Protein AF-A0AAD1D9H0-F1 (afdb_monomer_lite)

Secondary structure (DSSP, 8-state):
-HHHHHHHHHHHHHHHHHHHHHHHHHHHHHHHHHHHHHHHHHHHHHHHHHHHHHHHHHHHHHHHHHHHIIIII---PPPGGGS-S-HHHHHHHS----TT------------PPPPP----------------------------STT-HHHHHHHHHHHHHHHHHHHHHTT-

Sequence (173 aa):
MIRSLGSAGLALVTLGTGLGLYLVSYSVGAERSGIAKLERQIATDRRDIRALEAELRVRSNLPQLERWNASALALNAPKAGQILESEVQLASLVRPHQPDALPADVRLANVELPAPAPAPREVQVASLEQAAKPRLPVLRERPDTGLFSASFVAEIDAAADDERASLTRVSLR

Radius of gyration: 39.42 Å; chains: 1; bounding box: 118×26×110 Å

Foldseek 3Di:
DVVVVVVVVVVVVVVVVVVVVVVVVVVVVVVVVVVVVVVVVVVVVVVVVVVVVVVVVVVVCVVVVVVCCVPPVVDDDDDPVVDDPDPVSVVVVDDPDDVPDDPDDPDDPDDPDDDPDPDPPPPPPVPPPPPPDPPDPPPPPDQPPDCPGPVNVVVVVVVVVVVVVVVVVVVVD

Organism: Sphingosinicella microcystinivorans (NCBI:txid335406)

pLDDT: mean 77.69, std 16.28, range [45.06, 98.19]

Structure (mmCIF, N/CA/C/O backbone):
data_AF-A0AAD1D9H0-F1
#
_entry.id   AF-A0AAD1D9H0-F1
#
loop_
_atom_site.group_PDB
_atom_site.id
_atom_site.type_symbol
_atom_site.label_atom_id
_atom_site.label_alt_id
_atom_site.label_comp_id
_atom_site.label_asym_id
_atom_site.label_entity_id
_atom_site.label_seq_id
_atom_site.pdbx_PDB_ins_code
_atom_site.Cartn_x
_atom_site.Cartn_y
_atom_site.Cartn_z
_atom_site.occupancy
_atom_site.B_iso_or_equiv
_atom_site.auth_seq_id
_atom_site.auth_comp_id
_atom_site.auth_asym_id
_atom_site.auth_atom_id
_atom_site.pdbx_PDB_model_num
ATOM 1 N N . MET A 1 1 ? 33.868 -4.023 -61.497 1.00 53.44 1 MET A N 1
ATOM 2 C CA . MET A 1 1 ? 33.932 -4.490 -60.090 1.00 53.44 1 MET A CA 1
ATOM 3 C C . MET A 1 1 ? 33.840 -3.363 -59.053 1.00 53.44 1 MET A C 1
ATOM 5 O O . MET A 1 1 ? 33.265 -3.591 -58.005 1.00 53.44 1 MET A O 1
ATOM 9 N N . ILE A 1 2 ? 34.305 -2.135 -59.318 1.00 60.47 2 ILE A N 1
ATOM 10 C CA . ILE A 1 2 ? 34.286 -1.031 -58.325 1.00 60.47 2 ILE A CA 1
ATOM 11 C C . ILE A 1 2 ? 32.858 -0.553 -57.959 1.00 60.47 2 ILE A C 1
ATOM 13 O O . ILE A 1 2 ? 32.597 -0.166 -56.826 1.00 60.47 2 ILE A O 1
ATOM 17 N N . ARG A 1 3 ? 31.892 -0.652 -58.886 1.00 66.19 3 ARG A N 1
ATOM 18 C CA . ARG A 1 3 ? 30.500 -0.203 -58.673 1.00 66.19 3 ARG A CA 1
ATOM 19 C C . ARG A 1 3 ? 29.683 -1.090 -57.719 1.00 66.19 3 ARG A C 1
ATOM 21 O O . ARG A 1 3 ? 28.807 -0.576 -57.037 1.00 66.19 3 ARG A O 1
ATOM 28 N N . SER A 1 4 ? 29.984 -2.391 -57.640 1.00 64.38 4 SER A N 1
ATOM 29 C CA . SER A 1 4 ? 29.303 -3.322 -56.723 1.00 64.38 4 SER A CA 1
ATOM 30 C C . SER A 1 4 ? 29.780 -3.184 -55.276 1.00 64.38 4 SER A C 1
ATOM 32 O O . SER A 1 4 ? 29.023 -3.473 -54.354 1.00 64.38 4 SER A O 1
ATOM 34 N N . LEU A 1 5 ? 31.011 -2.702 -55.067 1.00 68.06 5 LEU A N 1
ATOM 35 C CA . LEU A 1 5 ? 31.544 -2.405 -53.735 1.00 68.06 5 LEU A CA 1
ATOM 36 C C . LEU A 1 5 ? 30.801 -1.226 -53.083 1.00 68.06 5 LEU A C 1
ATOM 38 O O . LEU A 1 5 ? 30.469 -1.285 -51.903 1.00 68.06 5 LEU A O 1
ATOM 42 N N . GLY A 1 6 ? 30.465 -0.193 -53.866 1.00 75.75 6 GLY A N 1
ATOM 43 C CA . GLY A 1 6 ? 29.688 0.955 -53.385 1.00 75.75 6 GLY A CA 1
ATOM 44 C C . GLY A 1 6 ? 28.248 0.596 -52.999 1.00 75.75 6 GLY A C 1
ATOM 45 O O . GLY A 1 6 ? 27.768 1.015 -51.947 1.00 75.75 6 GLY A O 1
ATOM 46 N N . SER A 1 7 ? 27.566 -0.234 -53.798 1.00 82.56 7 SER A N 1
ATOM 47 C CA . SER A 1 7 ? 26.211 -0.702 -53.470 1.00 82.56 7 SER A CA 1
ATOM 48 C C . SER A 1 7 ? 26.187 -1.658 -52.275 1.00 82.56 7 SER A C 1
ATOM 50 O O . SER A 1 7 ? 25.235 -1.630 -51.500 1.00 82.56 7 SER A O 1
ATOM 52 N N . ALA A 1 8 ? 27.236 -2.470 -52.093 1.00 84.12 8 ALA A N 1
ATOM 53 C CA . ALA A 1 8 ? 27.370 -3.342 -50.927 1.00 84.12 8 ALA A CA 1
ATOM 54 C C . ALA A 1 8 ? 27.508 -2.536 -49.623 1.00 84.12 8 ALA A C 1
ATOM 56 O O . ALA A 1 8 ? 26.870 -2.875 -48.630 1.00 84.12 8 ALA A O 1
ATOM 57 N N . GLY A 1 9 ? 28.262 -1.430 -49.636 1.00 88.69 9 GLY A N 1
ATOM 58 C CA . GLY A 1 9 ? 28.359 -0.524 -48.485 1.00 88.69 9 GLY A CA 1
ATOM 59 C C . GLY A 1 9 ? 27.013 0.104 -48.108 1.00 88.69 9 GLY A C 1
ATOM 60 O O . GLY A 1 9 ? 26.632 0.103 -46.940 1.00 88.69 9 GLY A O 1
ATOM 61 N N . LEU A 1 10 ? 26.247 0.572 -49.098 1.00 91.25 10 LEU A N 1
ATOM 62 C CA . LEU A 1 10 ? 24.924 1.173 -48.878 1.00 91.25 10 LEU A CA 1
ATOM 63 C C . LEU A 1 10 ? 23.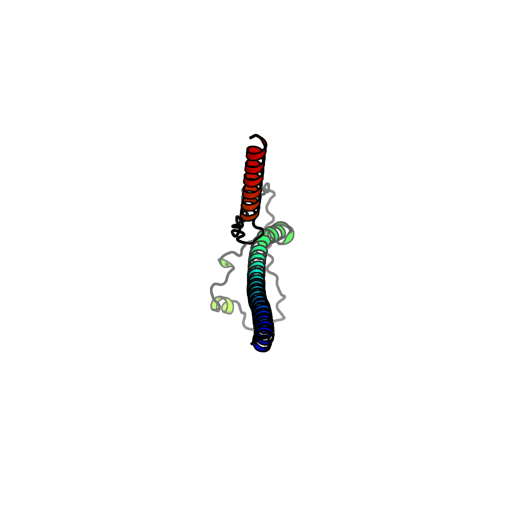909 0.142 -48.343 1.00 91.25 10 LEU A C 1
ATOM 65 O O . LEU A 1 10 ? 23.138 0.436 -47.426 1.00 91.25 10 LEU A O 1
ATOM 69 N N . ALA A 1 11 ? 23.958 -1.095 -48.847 1.00 92.25 11 ALA A N 1
ATOM 70 C CA . ALA A 1 11 ? 23.155 -2.203 -48.325 1.00 92.25 11 ALA A CA 1
ATOM 71 C C . ALA A 1 11 ? 23.484 -2.517 -46.854 1.00 92.25 11 ALA A C 1
ATOM 73 O O . ALA A 1 11 ? 22.588 -2.769 -46.054 1.00 92.25 11 ALA A O 1
ATOM 74 N N . LEU A 1 12 ? 24.759 -2.450 -46.469 1.00 95.25 12 LEU A N 1
ATOM 75 C CA . LEU A 1 12 ? 25.189 -2.748 -45.103 1.00 95.25 12 LEU A CA 1
ATOM 76 C C . LEU A 1 12 ? 24.781 -1.640 -44.119 1.00 95.25 12 LEU A C 1
ATOM 78 O O . LEU A 1 12 ? 24.306 -1.939 -43.024 1.00 95.25 12 LEU A O 1
ATOM 82 N N . VAL A 1 13 ? 24.874 -0.370 -44.532 1.00 96.12 13 VAL A N 1
ATOM 83 C CA . VAL A 1 13 ? 24.387 0.769 -43.734 1.00 96.12 13 VAL A CA 1
ATOM 84 C C . VAL A 1 13 ? 22.877 0.684 -43.534 1.00 96.12 13 VAL A C 1
ATOM 86 O O . VAL A 1 13 ? 22.412 0.783 -42.405 1.00 96.12 13 VAL A O 1
ATOM 89 N N . THR A 1 14 ? 22.106 0.452 -44.600 1.00 95.69 14 THR A N 1
ATOM 90 C CA . THR A 1 14 ? 20.637 0.358 -44.504 1.00 95.69 14 THR A CA 1
ATOM 91 C C . THR A 1 14 ? 20.185 -0.810 -43.633 1.00 95.69 14 THR A C 1
ATOM 93 O O . THR A 1 14 ? 19.296 -0.633 -42.799 1.00 95.69 14 THR A O 1
ATOM 96 N N . LEU A 1 15 ? 20.831 -1.974 -43.755 1.00 96.50 15 LEU A N 1
ATOM 97 C CA . LEU A 1 15 ? 20.577 -3.119 -42.881 1.00 96.50 15 LEU A CA 1
ATOM 98 C C . LEU A 1 15 ? 20.899 -2.787 -41.414 1.00 96.50 15 LEU A C 1
ATOM 100 O O . LEU A 1 15 ? 20.092 -3.064 -40.528 1.00 96.50 15 LEU A O 1
ATOM 104 N N . GLY A 1 16 ? 22.048 -2.152 -41.161 1.00 96.94 16 GLY A N 1
ATOM 105 C CA . GLY A 1 16 ? 22.458 -1.730 -39.821 1.00 96.94 16 GLY A CA 1
ATOM 106 C C . GLY A 1 16 ? 21.491 -0.720 -39.199 1.00 96.94 16 GLY A C 1
ATOM 107 O O . GLY A 1 16 ? 21.088 -0.879 -38.048 1.00 96.94 16 GLY A O 1
ATOM 108 N N . THR A 1 17 ? 21.050 0.279 -39.968 1.00 96.62 17 THR A N 1
ATOM 109 C CA . THR A 1 17 ? 20.036 1.245 -39.524 1.00 96.62 17 THR A CA 1
ATOM 110 C C . THR A 1 17 ? 18.702 0.562 -39.234 1.00 96.62 17 THR A C 1
ATOM 112 O O . THR A 1 17 ? 18.101 0.826 -38.193 1.00 96.62 17 THR A O 1
ATOM 115 N N . GLY A 1 18 ? 18.254 -0.346 -40.107 1.00 96.94 18 GLY A N 1
ATOM 116 C CA . GLY A 1 18 ? 17.025 -1.112 -39.895 1.00 96.94 18 GLY A CA 1
ATOM 117 C C . GLY A 1 18 ? 17.072 -1.937 -38.608 1.00 96.94 18 GLY A C 1
ATOM 118 O O . GLY A 1 18 ? 16.127 -1.911 -37.819 1.00 96.94 18 GLY A O 1
ATOM 119 N N . LEU A 1 19 ? 18.200 -2.600 -38.347 1.00 96.88 19 LEU A N 1
ATOM 120 C CA . LEU A 1 19 ? 18.402 -3.375 -37.125 1.00 96.88 19 LEU A CA 1
ATOM 121 C C . LEU A 1 19 ? 18.446 -2.486 -35.871 1.00 96.88 19 LEU A C 1
ATOM 123 O O . LEU A 1 19 ? 17.842 -2.830 -34.855 1.00 96.88 19 LEU A O 1
ATOM 127 N N . GLY A 1 20 ? 19.102 -1.325 -35.945 1.00 96.06 20 GLY A N 1
ATOM 128 C CA . GLY A 1 20 ? 19.130 -0.353 -34.849 1.00 96.06 20 GLY A CA 1
ATOM 129 C C . GLY A 1 20 ? 17.733 0.154 -34.484 1.00 96.06 20 GLY A C 1
ATOM 130 O O . GLY A 1 20 ? 17.351 0.129 -33.314 1.00 96.06 20 GLY A O 1
ATOM 131 N N . LEU A 1 21 ? 16.932 0.538 -35.483 1.00 95.19 21 LEU A N 1
ATOM 132 C CA . LEU A 1 21 ? 15.545 0.975 -35.273 1.00 95.19 21 LEU A CA 1
ATOM 133 C C . LEU A 1 21 ? 14.661 -0.140 -34.699 1.00 95.19 21 LEU A C 1
ATOM 135 O O . LEU A 1 21 ? 13.793 0.129 -33.861 1.00 95.19 21 LEU A O 1
ATOM 139 N N . TYR A 1 22 ? 14.893 -1.388 -35.111 1.00 96.06 22 TYR A N 1
ATOM 140 C CA . TYR A 1 22 ? 14.190 -2.547 -34.568 1.00 96.06 22 TYR A CA 1
ATOM 141 C C . TYR A 1 22 ? 14.491 -2.751 -33.078 1.00 96.06 22 TYR A C 1
ATOM 143 O O . TYR A 1 22 ? 13.560 -2.880 -32.283 1.00 96.06 22 TYR A O 1
ATOM 151 N N . LEU A 1 23 ? 15.768 -2.712 -32.681 1.00 95.94 23 LEU A N 1
ATOM 152 C CA . LEU A 1 23 ? 16.172 -2.862 -31.279 1.00 95.94 23 LEU A CA 1
ATOM 153 C C . LEU A 1 23 ? 15.589 -1.755 -30.396 1.00 95.94 23 LEU A C 1
ATOM 155 O O . LEU A 1 23 ? 15.047 -2.047 -29.333 1.00 95.94 23 LEU A O 1
ATOM 159 N N . VAL A 1 24 ? 15.627 -0.503 -30.857 1.00 94.69 24 VAL A N 1
ATOM 160 C CA . VAL A 1 24 ? 15.025 0.626 -30.129 1.00 94.69 24 VAL A CA 1
ATOM 161 C C . VAL A 1 24 ? 13.514 0.430 -29.962 1.00 94.69 24 VAL A C 1
ATOM 163 O O . VAL A 1 24 ? 12.990 0.590 -28.860 1.00 94.69 24 VAL A O 1
ATOM 166 N N . SER A 1 25 ? 12.807 0.025 -31.022 1.00 93.25 25 SER A N 1
ATOM 167 C CA . SER A 1 25 ? 11.357 -0.232 -30.965 1.00 93.25 25 SER A CA 1
ATOM 168 C C . SER A 1 25 ? 11.012 -1.378 -30.013 1.00 93.25 25 SER A C 1
ATOM 170 O O . SER A 1 25 ? 10.030 -1.304 -29.270 1.00 93.25 25 SER A O 1
ATOM 172 N N . TYR A 1 26 ? 11.841 -2.423 -30.004 1.00 93.44 26 TYR A N 1
ATOM 173 C CA . TYR A 1 26 ? 11.703 -3.551 -29.092 1.00 93.44 26 TYR A CA 1
ATOM 174 C C . TYR A 1 26 ? 11.897 -3.130 -27.627 1.00 93.44 26 TYR A C 1
ATOM 176 O O . TYR A 1 26 ? 11.062 -3.472 -26.787 1.00 93.44 26 TYR A O 1
ATOM 184 N N . SER A 1 27 ? 12.924 -2.330 -27.319 1.00 92.38 27 SER A N 1
ATOM 185 C CA . SER A 1 27 ? 13.171 -1.813 -25.964 1.00 92.38 27 SER A CA 1
ATOM 186 C C . SER A 1 27 ? 12.004 -0.978 -25.441 1.00 92.38 27 SER A C 1
ATOM 188 O O . SER A 1 27 ? 11.560 -1.185 -24.315 1.00 92.38 27 SER A O 1
ATOM 190 N N . VAL A 1 28 ? 11.421 -0.116 -26.280 1.00 94.38 28 VAL A N 1
ATOM 191 C CA . VAL A 1 28 ? 10.220 0.658 -25.918 1.00 94.38 28 VAL A CA 1
ATOM 192 C C . VAL A 1 28 ? 9.036 -0.264 -25.599 1.00 94.38 28 VAL A C 1
ATOM 194 O O . VAL A 1 28 ? 8.263 0.006 -24.678 1.00 94.38 28 VAL A O 1
ATOM 197 N N . GLY A 1 29 ? 8.877 -1.367 -26.336 1.00 90.56 29 GLY A N 1
ATOM 198 C CA . GLY A 1 29 ? 7.867 -2.385 -26.035 1.00 90.56 29 GLY A CA 1
ATOM 199 C C . GLY A 1 29 ? 8.099 -3.057 -24.678 1.00 90.56 29 GLY A C 1
ATOM 200 O O . GLY A 1 29 ? 7.162 -3.195 -23.884 1.00 90.56 29 GLY A O 1
ATOM 201 N N . ALA A 1 30 ? 9.350 -3.416 -24.384 1.00 90.00 30 ALA A N 1
ATOM 202 C CA . ALA A 1 30 ? 9.738 -3.998 -23.104 1.00 90.00 30 ALA A CA 1
ATOM 203 C C . ALA A 1 30 ? 9.495 -3.022 -21.936 1.00 90.00 30 ALA A C 1
ATOM 205 O O . ALA A 1 30 ? 8.871 -3.402 -20.944 1.00 90.00 30 ALA A O 1
ATOM 206 N N . GLU A 1 31 ? 9.874 -1.751 -22.075 1.00 94.88 31 GLU A N 1
ATOM 207 C CA . GLU A 1 31 ? 9.638 -0.710 -21.065 1.00 94.88 31 GLU A CA 1
ATOM 208 C C . GLU A 1 31 ? 8.147 -0.477 -20.805 1.00 94.88 31 GLU A C 1
ATOM 210 O O . GLU A 1 31 ? 7.712 -0.476 -19.651 1.00 94.88 31 GLU A O 1
ATOM 215 N N . ARG A 1 32 ? 7.328 -0.371 -21.861 1.00 93.81 32 ARG A N 1
ATOM 216 C CA . ARG A 1 32 ? 5.864 -0.246 -21.729 1.00 93.81 32 ARG A CA 1
ATOM 217 C C . ARG A 1 32 ? 5.260 -1.425 -20.970 1.00 93.81 32 ARG A C 1
ATOM 219 O O . ARG A 1 32 ? 4.371 -1.231 -20.142 1.00 93.81 32 ARG A O 1
ATOM 226 N N . SER A 1 33 ? 5.755 -2.640 -21.214 1.00 90.25 33 SER A N 1
ATOM 227 C CA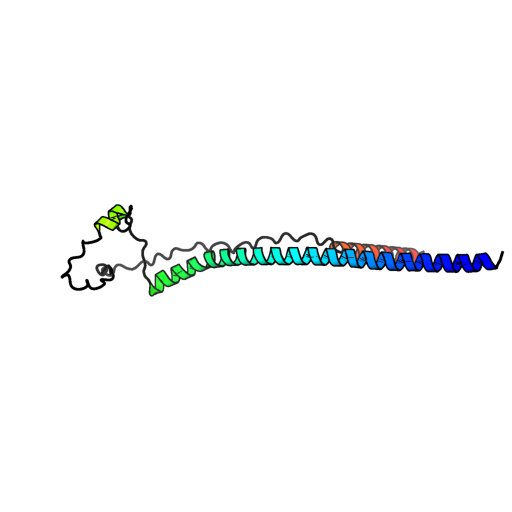 . SER A 1 33 ? 5.316 -3.827 -20.473 1.00 90.25 33 SER A CA 1
ATOM 228 C C . SER A 1 33 ? 5.722 -3.774 -18.991 1.00 90.25 33 SER A C 1
ATOM 230 O O . SER A 1 33 ? 4.938 -4.166 -18.122 1.00 90.25 33 SER A O 1
ATOM 232 N N . GLY A 1 34 ? 6.904 -3.222 -18.693 1.00 93.94 34 GLY A N 1
ATOM 233 C CA . GLY A 1 34 ? 7.386 -2.979 -17.334 1.00 93.94 34 GLY A CA 1
ATOM 234 C C . GLY A 1 34 ? 6.517 -1.973 -16.579 1.00 93.94 34 GLY A C 1
ATOM 235 O O . GLY A 1 34 ? 6.096 -2.254 -15.455 1.00 93.94 34 GLY A O 1
ATOM 236 N N . ILE A 1 35 ? 6.166 -0.855 -17.220 1.00 97.25 35 ILE A N 1
ATOM 237 C CA . ILE A 1 35 ? 5.264 0.161 -16.655 1.00 97.25 35 ILE A CA 1
ATOM 238 C C . ILE A 1 35 ? 3.891 -0.451 -16.366 1.00 97.25 35 ILE A C 1
ATOM 240 O O . ILE A 1 35 ? 3.401 -0.353 -15.243 1.00 97.25 35 ILE A O 1
ATOM 244 N N . ALA A 1 36 ? 3.305 -1.169 -17.328 1.00 95.88 36 ALA A N 1
ATOM 245 C CA . ALA A 1 36 ? 1.999 -1.801 -17.144 1.00 95.88 36 ALA A CA 1
ATOM 246 C C . ALA A 1 36 ? 1.989 -2.808 -15.975 1.00 95.88 36 ALA A C 1
ATOM 248 O O . ALA A 1 36 ? 0.988 -2.951 -15.268 1.00 95.88 36 ALA A O 1
ATOM 249 N N . LYS A 1 37 ? 3.104 -3.514 -15.741 1.00 96.19 37 LYS A N 1
ATOM 250 C CA . LYS A 1 37 ? 3.260 -4.402 -14.581 1.00 96.19 37 LYS A CA 1
ATOM 251 C C . LYS A 1 37 ? 3.310 -3.611 -13.270 1.00 96.19 37 LYS A C 1
ATOM 253 O O . LYS A 1 37 ? 2.628 -3.993 -12.319 1.00 96.19 37 LYS A O 1
ATOM 258 N N . LEU A 1 38 ? 4.077 -2.523 -13.226 1.00 97.31 38 LEU A N 1
ATOM 259 C CA . LEU A 1 38 ? 4.192 -1.667 -12.045 1.00 97.31 38 LEU A CA 1
ATOM 260 C C . LEU A 1 38 ? 2.855 -1.002 -11.693 1.00 97.31 38 LEU A C 1
ATOM 262 O O . LEU A 1 38 ? 2.462 -1.000 -10.531 1.00 97.31 38 LEU A O 1
ATOM 266 N N . GLU A 1 39 ? 2.107 -0.515 -12.682 1.00 97.56 39 GLU A N 1
ATOM 267 C CA . GLU A 1 39 ? 0.776 0.068 -12.474 1.00 97.56 39 GLU A CA 1
ATOM 268 C C . GLU A 1 39 ? -0.199 -0.930 -11.833 1.00 97.56 39 GLU A C 1
ATOM 270 O O . GLU A 1 39 ? -0.916 -0.588 -10.888 1.00 97.56 39 GLU A O 1
ATOM 275 N N . ARG A 1 40 ? -0.192 -2.191 -12.288 1.00 97.38 40 ARG A N 1
ATOM 276 C CA . ARG A 1 40 ? -0.998 -3.266 -11.677 1.00 97.38 40 ARG A CA 1
ATOM 277 C C . ARG A 1 40 ? -0.572 -3.558 -10.242 1.00 97.38 40 ARG A C 1
ATOM 279 O O . ARG A 1 40 ? -1.429 -3.836 -9.398 1.00 97.38 40 ARG A O 1
ATOM 286 N N . GLN A 1 41 ? 0.729 -3.499 -9.966 1.00 96.75 41 GLN A N 1
ATOM 287 C CA . GLN A 1 41 ? 1.253 -3.674 -8.617 1.00 96.75 41 GLN A CA 1
ATOM 288 C C . GLN A 1 41 ? 0.789 -2.529 -7.711 1.00 96.75 41 GLN A C 1
ATOM 290 O O . GLN A 1 41 ? 0.143 -2.793 -6.705 1.00 96.75 41 GLN A O 1
ATOM 295 N N . ILE A 1 42 ? 0.955 -1.272 -8.133 1.00 97.50 42 ILE A N 1
ATOM 296 C CA . ILE A 1 42 ? 0.471 -0.090 -7.401 1.00 97.50 42 ILE A CA 1
ATOM 297 C C . ILE A 1 42 ? -1.035 -0.188 -7.126 1.00 97.50 42 ILE A C 1
ATOM 299 O O . ILE A 1 42 ? -1.495 0.119 -6.026 1.00 97.50 42 ILE A O 1
ATOM 303 N N . ALA A 1 43 ? -1.832 -0.618 -8.106 1.00 98.19 43 ALA A N 1
ATOM 304 C CA . ALA A 1 43 ? -3.274 -0.784 -7.928 1.00 98.19 43 ALA A CA 1
ATOM 305 C C . ALA A 1 43 ? -3.633 -1.879 -6.905 1.00 98.19 43 ALA A C 1
ATOM 307 O O . ALA A 1 43 ? -4.688 -1.811 -6.269 1.00 98.19 43 ALA A O 1
ATOM 308 N N . THR A 1 44 ? -2.784 -2.893 -6.754 1.00 97.69 44 THR A N 1
ATOM 309 C CA . THR A 1 44 ? -2.944 -3.962 -5.759 1.00 97.69 44 THR A CA 1
ATOM 310 C C . THR A 1 44 ? -2.504 -3.477 -4.385 1.00 97.69 44 THR A C 1
ATOM 312 O O . THR A 1 44 ? -3.325 -3.468 -3.475 1.00 97.69 44 THR A O 1
ATOM 315 N N . ASP A 1 45 ? -1.309 -2.901 -4.279 1.00 98.19 45 ASP A N 1
ATOM 316 C CA . ASP A 1 45 ? -0.767 -2.357 -3.031 1.00 98.19 45 ASP A CA 1
ATOM 317 C C . ASP A 1 45 ? -1.709 -1.297 -2.424 1.00 98.19 45 ASP 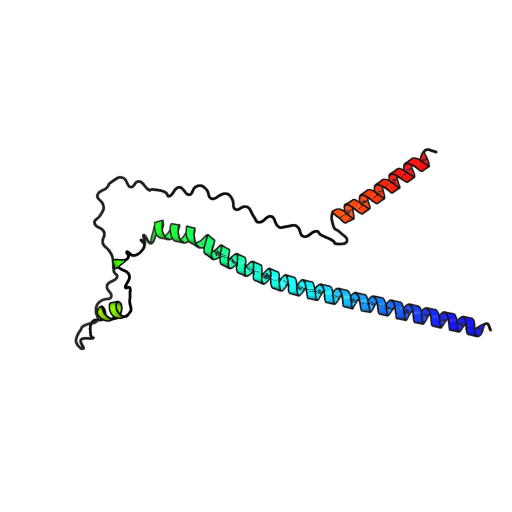A C 1
ATOM 319 O O . ASP A 1 45 ? -1.979 -1.285 -1.225 1.00 98.19 45 ASP A O 1
ATOM 323 N N . ARG A 1 46 ? -2.316 -0.437 -3.256 1.00 98.00 46 ARG A N 1
ATOM 324 C CA . ARG A 1 46 ? -3.324 0.542 -2.805 1.00 98.00 46 ARG A CA 1
ATOM 325 C C . ARG A 1 46 ? -4.601 -0.098 -2.257 1.00 98.00 46 ARG A C 1
ATOM 327 O O . ARG A 1 46 ? -5.263 0.513 -1.420 1.00 98.00 46 ARG A O 1
ATOM 334 N N . ARG A 1 47 ? -5.011 -1.265 -2.765 1.00 97.38 47 ARG A N 1
ATOM 335 C CA . ARG A 1 47 ? -6.167 -2.000 -2.223 1.00 97.38 47 ARG A CA 1
ATOM 336 C C . ARG A 1 47 ? -5.820 -2.601 -0.867 1.00 97.38 47 ARG A C 1
ATOM 338 O O . ARG A 1 47 ? -6.623 -2.463 0.052 1.00 97.38 47 ARG A O 1
ATOM 345 N N . ASP A 1 48 ? -4.623 -3.155 -0.741 1.00 97.44 48 ASP A N 1
ATOM 346 C CA . ASP A 1 48 ? -4.143 -3.753 0.502 1.00 97.44 48 ASP A CA 1
ATOM 347 C C . ASP A 1 48 ? -4.006 -2.698 1.603 1.00 97.44 48 ASP A C 1
ATOM 349 O O . ASP A 1 48 ? -4.522 -2.895 2.701 1.00 97.44 48 ASP A O 1
ATOM 353 N N . ILE A 1 49 ? -3.426 -1.530 1.295 1.00 97.81 49 ILE A N 1
ATOM 354 C CA . ILE A 1 49 ? -3.339 -0.398 2.236 1.00 97.81 49 ILE A CA 1
ATOM 355 C C . ILE A 1 49 ? -4.726 -0.008 2.751 1.00 97.81 49 ILE A C 1
ATOM 35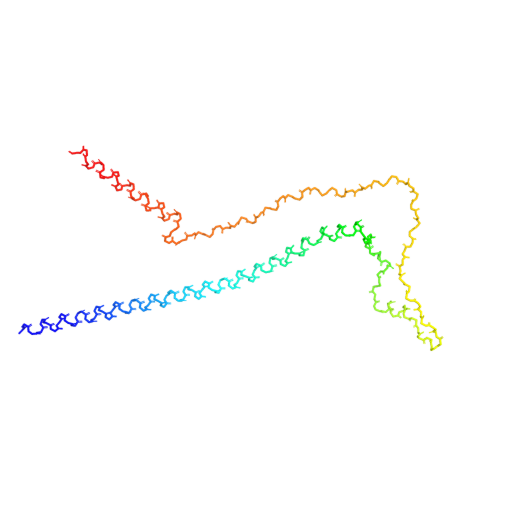7 O O . ILE A 1 49 ? -4.919 0.108 3.957 1.00 97.81 49 ILE A O 1
ATOM 361 N N . ARG A 1 50 ? -5.721 0.133 1.866 1.00 97.12 50 ARG A N 1
ATOM 362 C CA . ARG A 1 50 ? -7.088 0.470 2.295 1.00 97.12 50 ARG A CA 1
ATOM 363 C C . ARG A 1 50 ? -7.699 -0.600 3.200 1.00 97.12 50 ARG A C 1
ATOM 365 O O . ARG A 1 50 ? -8.428 -0.257 4.128 1.00 97.12 50 ARG A O 1
ATOM 372 N N . ALA A 1 51 ? -7.423 -1.877 2.942 1.00 97.25 51 ALA A N 1
ATOM 373 C CA . ALA A 1 51 ? -7.887 -2.967 3.796 1.00 97.25 51 ALA A CA 1
ATOM 374 C C . ALA A 1 51 ? -7.214 -2.919 5.181 1.00 97.25 51 ALA A C 1
ATOM 376 O O . ALA A 1 51 ? -7.902 -2.984 6.200 1.00 97.25 51 ALA A O 1
ATOM 377 N N . LEU A 1 52 ? -5.894 -2.715 5.213 1.00 97.56 52 LEU A N 1
ATOM 378 C CA . LEU A 1 52 ? -5.103 -2.562 6.439 1.00 97.56 52 LEU A CA 1
ATOM 379 C C . LEU A 1 52 ? -5.571 -1.359 7.273 1.00 97.56 52 LEU A C 1
ATOM 381 O O . LEU A 1 52 ? -5.729 -1.461 8.488 1.00 97.56 52 LEU A O 1
ATOM 385 N N . GLU A 1 53 ? -5.848 -0.224 6.633 1.00 95.50 53 GLU A N 1
ATOM 386 C CA . GLU A 1 53 ? -6.382 0.969 7.295 1.00 95.50 53 GLU A CA 1
ATOM 387 C C . GLU A 1 53 ? -7.782 0.740 7.867 1.00 95.50 53 GLU A C 1
ATOM 389 O O . GLU A 1 53 ? -8.084 1.221 8.961 1.00 95.50 53 GLU A O 1
ATOM 394 N N . ALA A 1 54 ? -8.640 0.004 7.155 1.00 94.50 54 ALA A N 1
ATOM 395 C CA . ALA A 1 54 ? -9.969 -0.340 7.647 1.00 94.50 54 ALA A CA 1
ATOM 396 C C . ALA A 1 54 ? -9.880 -1.223 8.900 1.00 94.50 54 ALA A C 1
ATOM 398 O O . ALA A 1 54 ? -10.546 -0.943 9.899 1.00 94.50 54 ALA A O 1
ATOM 399 N N . GLU A 1 55 ? -9.008 -2.231 8.886 1.00 94.38 55 GLU A N 1
ATOM 400 C CA . GLU A 1 55 ? -8.760 -3.081 10.050 1.00 94.38 55 GLU A CA 1
ATOM 401 C C . GLU A 1 55 ? -8.197 -2.279 11.233 1.00 94.38 55 GLU A C 1
ATOM 403 O O . GLU A 1 55 ? -8.682 -2.391 12.364 1.00 94.38 55 GLU A O 1
ATOM 408 N N . LEU A 1 56 ? -7.211 -1.416 10.982 1.00 93.19 56 LEU A N 1
ATOM 409 C CA . LEU A 1 56 ? -6.613 -0.582 12.020 1.00 93.19 56 LEU A CA 1
ATOM 410 C C . LEU A 1 56 ? -7.611 0.435 12.589 1.00 93.19 56 LEU A C 1
ATOM 412 O O . LEU A 1 56 ? -7.608 0.697 13.794 1.00 93.19 56 LEU A O 1
ATOM 416 N N . ARG A 1 57 ? -8.501 0.990 11.760 1.00 86.00 57 ARG A N 1
ATOM 417 C CA . ARG A 1 57 ? -9.575 1.881 12.216 1.00 86.00 57 ARG A CA 1
ATOM 418 C C . ARG A 1 57 ? -10.506 1.165 13.185 1.00 86.00 57 ARG A C 1
ATOM 420 O O . ARG A 1 57 ? -10.829 1.727 14.225 1.00 86.00 57 ARG A O 1
ATOM 427 N N . VAL A 1 58 ? -10.886 -0.077 12.889 1.00 89.94 58 VAL A N 1
ATOM 428 C CA . VAL A 1 58 ? -11.711 -0.881 13.803 1.00 89.94 58 VAL A CA 1
ATOM 429 C C . VAL A 1 58 ? -10.957 -1.145 15.109 1.00 89.94 58 VAL A C 1
ATOM 431 O O . VAL A 1 58 ? -11.496 -0.892 16.186 1.00 89.94 58 VAL A O 1
ATOM 434 N N . ARG A 1 59 ? -9.687 -1.560 15.034 1.00 88.88 59 ARG A N 1
ATOM 435 C CA . ARG A 1 59 ? -8.872 -1.856 16.227 1.00 88.88 59 ARG A CA 1
ATOM 436 C C . ARG A 1 59 ? -8.580 -0.619 17.087 1.00 88.88 59 ARG A C 1
ATOM 438 O O . ARG A 1 59 ? -8.540 -0.723 18.308 1.00 88.88 59 ARG A O 1
ATOM 445 N N . SER A 1 60 ? -8.417 0.555 16.482 1.00 85.88 60 SER A N 1
ATOM 446 C CA . SER A 1 60 ? -8.162 1.814 17.204 1.00 85.88 60 SER A CA 1
ATOM 447 C C . SER A 1 60 ? -9.426 2.483 17.759 1.00 85.88 60 SER A C 1
ATOM 449 O O . SER A 1 60 ? -9.323 3.381 18.600 1.00 85.88 60 SER A O 1
ATOM 451 N N . ASN A 1 61 ? -10.615 2.042 17.335 1.00 84.56 61 ASN A N 1
ATOM 452 C CA . ASN A 1 61 ? -11.886 2.566 17.829 1.00 84.56 61 ASN A CA 1
ATOM 453 C C . ASN A 1 61 ? -12.249 2.027 19.229 1.00 84.56 61 ASN A C 1
ATOM 455 O O . ASN A 1 61 ? -12.880 2.734 20.007 1.00 84.56 61 ASN A O 1
ATOM 459 N N . LEU A 1 62 ? -11.802 0.822 19.610 1.00 86.31 62 LEU A N 1
ATOM 460 C CA . LEU A 1 62 ? -12.128 0.231 20.921 1.00 86.31 62 LEU A CA 1
ATOM 461 C C . LEU A 1 62 ? -11.731 1.115 22.123 1.00 86.31 62 LEU A C 1
ATOM 463 O O . LEU A 1 62 ? -12.605 1.424 22.932 1.00 86.31 62 LEU A O 1
ATOM 467 N N . PRO A 1 63 ? -10.483 1.614 22.229 1.00 87.25 63 PRO A N 1
ATOM 468 C CA . PRO A 1 63 ? -10.101 2.488 23.339 1.00 87.25 63 PRO A CA 1
ATOM 469 C C . PRO A 1 63 ? -10.854 3.825 23.350 1.00 87.25 63 PRO A C 1
ATOM 471 O O . PRO A 1 63 ? -10.963 4.470 24.390 1.00 87.25 63 PRO A O 1
ATOM 474 N N . GLN A 1 64 ? -11.334 4.290 22.191 1.00 85.31 64 GLN A N 1
ATOM 475 C CA . GLN A 1 64 ? -12.153 5.503 22.098 1.00 85.31 64 GLN A CA 1
ATOM 476 C C . GLN A 1 64 ? -13.562 5.261 22.633 1.00 85.31 64 GLN A C 1
ATOM 478 O O . GLN A 1 64 ? -14.040 6.055 23.442 1.00 85.31 64 GLN A O 1
ATOM 483 N N . LEU A 1 65 ? -14.183 4.146 22.242 1.00 86.31 65 LEU A N 1
ATOM 484 C CA . LEU A 1 65 ? -15.478 3.726 22.771 1.00 86.31 65 LEU A CA 1
ATOM 485 C C . LEU A 1 65 ? -15.421 3.519 24.282 1.00 86.31 65 LEU A C 1
ATOM 487 O O . LEU A 1 65 ? -16.325 3.959 24.980 1.00 86.31 65 LEU A O 1
ATOM 491 N N . GLU A 1 66 ? -14.344 2.930 24.801 1.00 86.94 66 GLU A N 1
ATOM 492 C CA . GLU A 1 66 ? -14.156 2.755 26.242 1.00 86.94 66 GLU A CA 1
ATOM 493 C C . GLU A 1 66 ? -14.048 4.099 26.974 1.00 86.94 66 GLU A C 1
ATOM 495 O O . GLU A 1 66 ? -14.711 4.300 27.992 1.00 86.94 66 GLU A O 1
ATOM 500 N N . ARG A 1 67 ? -13.303 5.067 26.417 1.00 90.12 67 ARG A N 1
ATOM 501 C CA . ARG A 1 67 ? -13.247 6.429 26.971 1.00 90.12 67 ARG A CA 1
ATOM 502 C C . ARG A 1 67 ? -14.613 7.106 26.986 1.00 90.12 67 ARG A C 1
ATOM 504 O O . ARG A 1 67 ? -14.961 7.702 27.998 1.00 90.12 67 ARG A O 1
ATOM 511 N N . TRP A 1 68 ? -15.379 7.023 25.898 1.00 88.25 68 TRP A N 1
ATOM 512 C CA . TRP A 1 68 ? -16.730 7.597 25.834 1.00 88.25 68 TRP A CA 1
ATOM 513 C C . TRP A 1 68 ? -17.709 6.880 26.760 1.00 88.25 68 TRP A C 1
ATOM 515 O O . TRP A 1 68 ? -18.565 7.519 27.378 1.00 88.25 68 TRP A O 1
ATOM 525 N N . ASN A 1 69 ? -17.563 5.562 26.897 1.00 88.88 69 ASN A N 1
ATOM 526 C CA . ASN A 1 69 ? -18.355 4.781 27.827 1.00 88.88 69 ASN A CA 1
ATOM 527 C C . ASN A 1 69 ? -18.087 5.200 29.275 1.00 88.88 69 ASN A C 1
ATOM 529 O O . ASN A 1 69 ? -19.026 5.417 30.035 1.00 88.88 69 ASN A O 1
ATOM 533 N N . ALA A 1 70 ? -16.817 5.394 29.630 1.00 88.50 70 ALA A N 1
ATOM 534 C CA . ALA A 1 70 ? -16.410 5.835 30.958 1.00 88.50 70 ALA A CA 1
ATOM 535 C C . ALA A 1 70 ? -16.767 7.304 31.251 1.00 88.50 70 ALA A C 1
ATOM 537 O O . ALA A 1 70 ? -17.057 7.633 32.400 1.00 88.50 70 ALA A O 1
ATOM 538 N N . SER A 1 71 ? -16.734 8.192 30.249 1.00 89.81 71 SER A N 1
ATOM 539 C CA . SER A 1 71 ? -16.921 9.633 30.464 1.00 89.81 71 SER A CA 1
ATOM 540 C C . SER A 1 71 ? -18.370 10.109 30.388 1.00 89.81 71 SER A C 1
ATOM 542 O O . SER A 1 71 ? -18.716 11.057 31.090 1.00 89.81 71 SER A O 1
ATOM 544 N N . ALA A 1 72 ? -19.200 9.510 29.529 1.00 85.06 72 ALA A N 1
ATOM 545 C CA . ALA A 1 72 ? -20.523 10.055 29.216 1.00 85.06 72 ALA A CA 1
ATOM 546 C C . ALA A 1 72 ? -21.643 9.012 29.156 1.00 85.06 72 ALA A C 1
ATOM 548 O O . ALA A 1 72 ? -22.761 9.317 29.560 1.00 85.06 72 ALA A O 1
ATOM 549 N N . LEU A 1 73 ? -21.379 7.808 28.638 1.00 85.31 73 LEU A N 1
ATOM 550 C CA . LEU A 1 73 ? -22.461 6.867 28.324 1.00 85.31 73 LEU A CA 1
ATOM 551 C C . LEU A 1 73 ? -22.797 5.915 29.484 1.00 85.31 73 LEU A C 1
ATOM 553 O O . LEU A 1 73 ? -23.945 5.497 29.595 1.00 85.31 73 LEU A O 1
ATOM 557 N N . ALA A 1 74 ? -21.824 5.575 30.340 1.00 84.94 74 ALA A N 1
ATOM 558 C CA . ALA A 1 74 ? -21.970 4.667 31.485 1.00 84.94 74 ALA A CA 1
ATOM 559 C C . ALA A 1 74 ? -22.724 3.355 31.163 1.00 84.94 74 ALA A C 1
ATOM 561 O O . ALA A 1 74 ? -23.445 2.805 32.002 1.00 84.94 74 ALA A O 1
ATOM 562 N N . LEU A 1 75 ? -22.570 2.846 29.938 1.00 82.88 75 LEU A N 1
ATOM 563 C CA . LEU A 1 75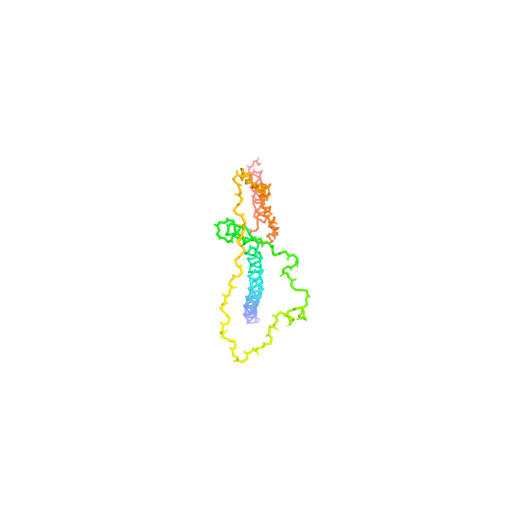 ? -23.256 1.654 29.459 1.00 82.88 75 LEU A CA 1
ATOM 564 C C . LEU A 1 75 ? -22.604 0.419 30.074 1.00 82.88 75 LEU A C 1
ATOM 566 O O . LEU A 1 75 ? -21.382 0.254 30.058 1.00 82.88 75 LEU A O 1
ATOM 570 N N . ASN A 1 76 ? -23.449 -0.478 30.570 1.00 82.00 76 ASN A N 1
ATOM 571 C CA . ASN A 1 76 ? -23.068 -1.826 30.962 1.00 82.00 76 ASN A CA 1
ATOM 572 C C . ASN A 1 76 ? -23.587 -2.814 29.920 1.00 82.00 76 ASN A C 1
ATOM 574 O O . ASN A 1 76 ? -24.615 -2.571 29.286 1.00 82.00 76 ASN A O 1
ATOM 578 N N . ALA A 1 77 ? -22.890 -3.940 29.759 1.00 85.12 77 ALA A N 1
ATOM 579 C CA . ALA A 1 77 ? -23.379 -5.010 28.901 1.00 85.12 77 ALA A CA 1
ATOM 580 C C . ALA A 1 77 ? -24.769 -5.480 29.387 1.00 85.12 77 ALA A C 1
ATOM 582 O O . ALA A 1 77 ? -24.965 -5.639 30.600 1.00 85.12 77 ALA A O 1
ATOM 583 N N . PRO A 1 78 ? -25.738 -5.691 28.476 1.00 82.00 78 PRO A N 1
ATOM 584 C CA . PRO A 1 78 ? -27.062 -6.174 28.843 1.00 82.00 78 PRO A CA 1
ATOM 585 C C . PRO A 1 78 ? -26.955 -7.540 29.521 1.00 82.00 78 PRO A C 1
ATOM 587 O O . PRO A 1 78 ? -26.165 -8.400 29.124 1.00 82.00 78 PRO A O 1
ATOM 590 N N . LYS A 1 79 ? -27.754 -7.745 30.569 1.00 85.50 79 LYS A N 1
ATOM 591 C CA . LYS A 1 79 ? -27.803 -9.037 31.267 1.00 85.50 79 LYS A CA 1
ATOM 592 C C . LYS A 1 79 ? -28.500 -10.062 30.370 1.00 85.50 79 LYS A C 1
ATOM 594 O O . LYS A 1 79 ? -29.419 -9.698 29.647 1.00 85.50 79 LYS A O 1
ATOM 599 N N . ALA A 1 80 ? -28.135 -11.343 30.472 1.00 84.50 80 ALA A N 1
ATOM 600 C CA . ALA A 1 80 ? -28.733 -12.407 29.652 1.00 84.50 80 ALA A CA 1
ATOM 601 C C . ALA A 1 80 ? -30.276 -12.417 29.707 1.00 84.50 80 ALA A C 1
ATOM 603 O O . ALA A 1 80 ? -30.921 -12.542 28.679 1.00 84.50 80 ALA A O 1
ATOM 604 N N . GLY A 1 81 ? -30.875 -12.152 30.875 1.00 84.25 81 GLY A N 1
ATOM 605 C CA . GLY A 1 81 ? -32.335 -12.048 31.023 1.00 84.25 81 GLY A CA 1
ATOM 606 C C . GLY A 1 81 ? -32.990 -10.794 30.418 1.00 84.25 81 GLY A C 1
ATOM 607 O O . GLY A 1 81 ? -34.207 -10.665 30.486 1.00 84.25 81 GLY A O 1
ATOM 608 N N . GLN A 1 82 ? -32.213 -9.851 29.875 1.00 82.50 82 GLN A N 1
ATOM 609 C CA . GLN A 1 82 ? -32.696 -8.670 29.141 1.00 82.50 82 GLN A CA 1
ATOM 610 C C . GLN A 1 82 ? -32.641 -8.872 27.619 1.00 82.50 82 GLN A C 1
ATOM 612 O O . GLN A 1 82 ? -33.146 -8.030 26.878 1.00 82.50 82 GLN A O 1
ATOM 617 N N . ILE A 1 83 ? -32.021 -9.961 27.153 1.00 86.06 83 ILE A N 1
ATOM 618 C CA . ILE A 1 83 ? -31.973 -10.335 25.741 1.00 86.06 83 ILE A CA 1
ATOM 619 C C . ILE A 1 83 ? -33.056 -11.386 25.509 1.00 86.06 83 ILE A C 1
ATOM 621 O O . ILE A 1 83 ? -33.139 -12.379 26.224 1.00 86.06 83 ILE A O 1
ATOM 625 N N . LEU A 1 84 ? -33.903 -11.148 24.513 1.00 89.44 8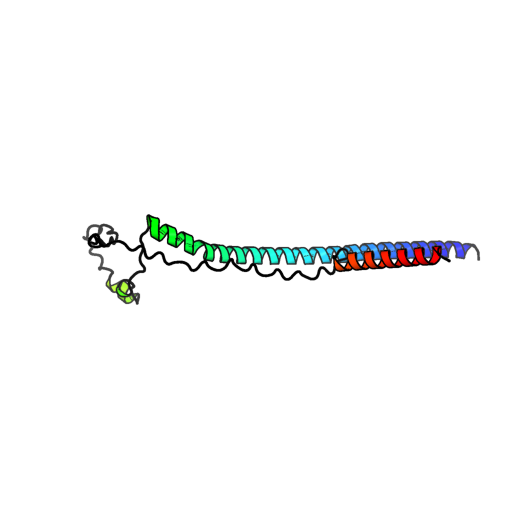4 LEU A N 1
ATOM 626 C CA . LEU A 1 84 ? -34.914 -12.110 24.088 1.00 89.44 84 LEU A CA 1
ATOM 627 C C . LEU A 1 84 ? -34.247 -13.179 23.222 1.00 89.44 84 LEU A C 1
ATOM 629 O O . LEU A 1 84 ? -33.538 -12.848 22.274 1.00 89.44 84 LEU A O 1
ATOM 633 N N . GLU A 1 85 ? -34.479 -14.451 23.534 1.00 87.31 85 GLU A N 1
ATOM 634 C CA . GLU A 1 85 ? -33.832 -15.570 22.833 1.00 87.31 85 GLU A CA 1
ATOM 635 C C . GLU A 1 85 ? -34.553 -15.964 21.537 1.00 87.31 85 GLU A C 1
ATOM 637 O O . GLU A 1 85 ? -33.980 -16.647 20.691 1.00 87.31 85 GLU A O 1
ATOM 642 N N . SER A 1 86 ? -35.813 -15.553 21.358 1.00 88.31 86 SER A N 1
ATOM 643 C CA . SER A 1 86 ? -36.583 -15.886 20.158 1.00 88.31 86 SER A CA 1
ATOM 644 C C . SER A 1 86 ? -37.576 -14.802 19.751 1.00 88.31 86 SER A C 1
ATOM 646 O O . SER A 1 86 ? -38.096 -14.048 20.577 1.00 88.31 86 SER A O 1
ATOM 648 N N . GLU A 1 87 ? -37.906 -14.781 18.459 1.00 84.19 87 GLU A N 1
ATOM 649 C CA . GLU A 1 87 ? -38.939 -13.904 17.895 1.00 84.19 87 GLU A CA 1
ATOM 650 C C . GLU A 1 87 ? -40.329 -14.167 18.498 1.00 84.19 87 GLU A C 1
ATOM 652 O O . GLU A 1 87 ? -41.127 -13.245 18.642 1.00 84.19 87 GLU A O 1
ATOM 657 N N . VAL A 1 88 ? -40.610 -15.402 18.932 1.00 86.44 88 VAL A N 1
ATOM 658 C CA . VAL A 1 88 ? -41.857 -15.752 19.638 1.00 86.44 88 VAL A CA 1
ATOM 659 C C . VAL A 1 88 ? -41.931 -15.047 20.995 1.00 86.44 88 VAL A C 1
ATOM 661 O O . VAL A 1 88 ? -42.980 -14.529 21.381 1.00 86.44 88 VAL A O 1
ATOM 664 N N . GLN A 1 89 ? -40.806 -14.973 21.709 1.00 85.56 89 GLN A N 1
ATOM 665 C CA . GLN A 1 89 ? -40.702 -14.255 22.978 1.00 85.56 89 GLN A CA 1
ATOM 666 C C . GLN A 1 89 ? -40.906 -12.747 22.772 1.00 85.56 89 GLN A C 1
ATOM 668 O O . GLN A 1 89 ? -41.589 -12.104 23.567 1.00 85.56 89 GLN A O 1
ATOM 673 N N . LEU A 1 90 ? -40.411 -12.195 21.661 1.00 85.38 90 LEU A N 1
ATOM 674 C CA . LEU A 1 90 ? -40.674 -10.809 21.272 1.00 85.38 90 LEU A CA 1
ATOM 675 C C . LEU A 1 90 ? -42.158 -10.579 20.942 1.00 85.38 90 LEU A C 1
ATOM 677 O O . LEU A 1 90 ? -42.743 -9.608 21.416 1.00 85.38 90 LEU A O 1
ATOM 681 N N . ALA A 1 91 ? -42.789 -11.487 20.192 1.00 85.25 91 ALA A N 1
ATOM 682 C CA . ALA A 1 91 ? -44.212 -11.405 19.863 1.00 85.25 91 ALA A CA 1
ATOM 683 C C . ALA A 1 91 ? -45.102 -11.426 21.118 1.00 85.25 91 ALA A C 1
ATOM 685 O O . ALA A 1 91 ? -46.126 -10.750 21.156 1.00 85.25 91 ALA A O 1
ATOM 686 N N . SER A 1 92 ? -44.681 -12.131 22.175 1.00 81.94 92 SER A N 1
ATOM 687 C CA . SER A 1 92 ? -45.389 -12.141 23.464 1.00 81.94 92 SER A CA 1
ATOM 688 C C . SER A 1 92 ? -45.379 -10.787 24.193 1.00 81.94 92 SER A C 1
ATOM 690 O O . SER A 1 92 ? -46.261 -10.522 25.009 1.00 81.94 92 SER A O 1
ATOM 692 N N . LEU A 1 93 ? -44.414 -9.911 23.881 1.00 80.62 93 LEU A N 1
ATOM 693 C CA . LEU A 1 93 ? -44.328 -8.552 24.426 1.00 80.62 93 LEU A CA 1
ATOM 694 C C . LEU A 1 93 ? -45.181 -7.541 23.645 1.00 80.62 93 LEU A C 1
ATOM 696 O O . LEU A 1 93 ? -45.435 -6.440 24.141 1.00 80.62 93 LEU A O 1
ATOM 700 N N . VAL A 1 94 ? -45.641 -7.892 22.441 1.00 77.50 94 VAL A N 1
ATOM 701 C CA . VAL A 1 94 ? -46.528 -7.042 21.643 1.00 77.50 94 VAL A CA 1
ATOM 702 C C . VAL A 1 94 ? -47.932 -7.115 22.240 1.00 77.50 94 VAL A C 1
ATOM 704 O O . VAL A 1 94 ? -48.640 -8.111 22.109 1.00 77.50 94 VAL A O 1
ATOM 707 N N . ARG A 1 95 ? -48.360 -6.045 22.918 1.00 67.56 95 ARG A N 1
ATOM 708 C CA . ARG A 1 95 ? -49.743 -5.935 23.397 1.00 67.56 95 ARG A CA 1
ATOM 709 C C . ARG A 1 95 ? -50.681 -5.828 22.183 1.00 67.56 95 ARG A C 1
ATOM 711 O O . ARG A 1 95 ? -50.412 -4.996 21.314 1.00 67.56 95 ARG A O 1
ATOM 718 N N . PRO A 1 96 ? -51.772 -6.615 22.102 1.00 65.56 96 PRO A N 1
ATOM 719 C CA . PRO A 1 96 ? -52.762 -6.443 21.045 1.00 65.56 96 PRO A CA 1
ATOM 720 C C . PRO A 1 96 ? -53.277 -5.000 21.065 1.00 65.56 96 PRO A C 1
ATOM 722 O O . PRO A 1 96 ? -53.618 -4.473 22.125 1.00 65.56 96 PRO A O 1
ATOM 725 N N . HIS A 1 97 ? -53.271 -4.356 19.897 1.00 55.09 97 HIS A N 1
ATOM 726 C CA . HIS A 1 97 ? -53.716 -2.976 19.715 1.00 55.09 97 HIS A CA 1
ATOM 727 C C . HIS A 1 97 ? -55.151 -2.835 20.250 1.00 55.09 97 HIS A C 1
ATOM 729 O O . HIS A 1 97 ? -56.081 -3.420 19.697 1.00 55.09 97 HIS A O 1
ATOM 735 N N . GLN A 1 98 ? -55.333 -2.092 21.345 1.00 58.34 98 GLN A N 1
ATOM 736 C CA . GLN A 1 98 ? -56.657 -1.655 21.778 1.00 58.34 98 GLN A CA 1
ATOM 737 C C . GLN A 1 98 ? -57.007 -0.408 20.958 1.00 58.34 98 GLN A C 1
ATOM 739 O O . GLN A 1 98 ? -56.253 0.561 21.030 1.00 58.34 98 GLN A O 1
ATOM 744 N N . PRO A 1 99 ? -58.111 -0.400 20.192 1.00 57.41 99 PRO A N 1
ATOM 745 C CA . PRO A 1 99 ? -58.459 0.727 19.324 1.00 57.41 99 PRO A CA 1
ATOM 746 C C . PRO A 1 99 ? -58.706 2.054 20.072 1.00 57.41 99 PRO A C 1
ATOM 748 O O . PRO A 1 99 ? -58.622 3.099 19.443 1.00 57.41 99 PRO A O 1
ATOM 751 N N . ASP A 1 100 ? -58.920 2.022 21.396 1.00 55.59 100 ASP A N 1
ATOM 752 C CA . ASP A 1 100 ? -59.098 3.204 22.265 1.00 55.59 100 ASP A CA 1
ATOM 753 C C . ASP A 1 100 ? -57.905 3.487 23.207 1.00 55.59 100 ASP A C 1
ATOM 755 O O . ASP A 1 100 ? -57.986 4.340 24.095 1.00 55.59 100 ASP A O 1
ATOM 759 N N . ALA A 1 101 ? -56.776 2.787 23.059 1.00 58.19 101 ALA A N 1
ATOM 760 C CA . ALA A 1 101 ? -55.605 3.057 23.889 1.00 58.19 101 ALA A CA 1
ATOM 761 C C . ALA A 1 101 ? -54.874 4.314 23.385 1.00 58.19 101 ALA A C 1
ATOM 763 O O . ALA A 1 101 ? -54.251 4.299 22.323 1.00 58.19 101 ALA A O 1
ATOM 764 N N . LEU A 1 102 ? -54.934 5.396 24.171 1.00 61.09 102 LEU A N 1
ATOM 765 C CA . LEU A 1 102 ? -54.104 6.595 23.998 1.00 61.09 102 LEU A CA 1
ATOM 766 C C . LEU A 1 102 ? -52.635 6.198 23.748 1.00 61.09 102 LEU A C 1
ATOM 768 O O . LEU A 1 102 ? -52.168 5.234 24.366 1.00 61.09 102 LEU A O 1
ATOM 772 N N . PRO A 1 103 ? -51.904 6.914 22.869 1.00 59.25 103 PRO A N 1
ATOM 773 C CA . PRO A 1 103 ? -50.551 6.535 22.479 1.00 59.25 103 PRO A CA 1
ATOM 774 C C . PRO A 1 103 ? -49.686 6.377 23.727 1.00 59.25 103 PRO A C 1
ATOM 776 O O . PRO A 1 103 ? -49.516 7.317 24.503 1.00 59.25 103 PRO A O 1
ATOM 779 N N . ALA A 1 104 ? -49.198 5.154 23.942 1.00 62.16 104 ALA A N 1
ATOM 780 C CA . ALA A 1 104 ? -48.334 4.847 25.063 1.00 62.16 104 ALA A CA 1
ATOM 781 C C . ALA A 1 104 ? -47.075 5.706 24.936 1.00 62.16 104 ALA A C 1
ATOM 783 O O . ALA A 1 104 ? -46.317 5.582 23.974 1.00 62.16 104 ALA A O 1
ATOM 784 N N . ASP A 1 105 ? -46.910 6.596 25.908 1.00 58.78 105 ASP A N 1
ATOM 785 C CA . ASP A 1 105 ? -45.762 7.473 26.058 1.00 58.78 105 ASP A CA 1
ATOM 786 C C . ASP A 1 105 ? -44.478 6.640 25.923 1.00 58.78 105 ASP A C 1
ATOM 788 O O . ASP A 1 105 ? -44.341 5.590 26.564 1.00 58.78 105 ASP A O 1
ATOM 792 N N . VAL A 1 106 ? -43.565 7.047 25.039 1.00 55.75 106 VAL A N 1
ATOM 793 C CA . VAL A 1 106 ? -42.316 6.318 24.786 1.00 55.75 106 VAL A CA 1
ATOM 794 C C . VAL A 1 106 ? -41.470 6.389 26.056 1.00 55.75 106 VAL A C 1
ATOM 796 O O . VAL A 1 106 ? -40.741 7.349 26.294 1.00 55.75 106 VAL A O 1
ATOM 799 N N . ARG A 1 107 ? -41.576 5.367 26.909 1.00 55.81 107 ARG A N 1
ATOM 800 C CA . ARG A 1 107 ? -40.778 5.271 28.132 1.00 55.81 107 ARG A CA 1
ATOM 801 C C . ARG A 1 107 ? -39.396 4.732 27.784 1.00 55.81 107 ARG A C 1
ATOM 803 O O . ARG A 1 107 ? -39.224 3.536 27.561 1.00 55.81 107 ARG A O 1
ATOM 810 N N . LEU A 1 108 ? -38.406 5.621 27.758 1.00 55.84 108 LEU A N 1
ATOM 811 C CA . LEU A 1 108 ? -36.996 5.239 27.810 1.00 55.84 108 LEU A CA 1
ATOM 812 C C . LEU A 1 108 ? -36.765 4.379 29.061 1.00 55.84 108 LEU A C 1
ATOM 814 O O . LEU A 1 108 ? -37.124 4.782 30.169 1.00 55.84 108 LEU A O 1
ATOM 818 N N . ALA A 1 109 ? -36.180 3.193 28.886 1.00 60.03 109 ALA A N 1
ATOM 819 C CA . ALA A 1 109 ? -35.775 2.330 29.989 1.00 60.03 109 ALA A CA 1
ATOM 820 C C . ALA A 1 109 ? -34.593 2.973 30.732 1.00 60.03 109 ALA A C 1
ATOM 822 O O . ALA A 1 109 ? -33.435 2.650 30.480 1.00 60.03 109 ALA A O 1
ATOM 823 N N . ASN A 1 110 ? -34.880 3.917 31.627 1.00 54.34 110 ASN A N 1
ATOM 824 C CA . ASN A 1 110 ? -33.899 4.424 32.572 1.00 54.34 110 ASN A CA 1
ATOM 825 C C . ASN A 1 110 ? -33.882 3.481 33.781 1.00 54.34 110 ASN A C 1
ATOM 827 O O . ASN A 1 110 ? -34.873 3.374 34.504 1.00 54.34 110 ASN A O 1
ATOM 831 N N . VAL A 1 111 ? -32.782 2.755 33.979 1.00 57.19 111 VAL A N 1
ATOM 832 C CA . VAL A 1 111 ? -32.564 2.013 35.224 1.00 57.19 111 VAL A CA 1
ATOM 833 C C . VAL A 1 111 ? -32.067 3.017 36.254 1.00 57.19 111 VAL A C 1
ATOM 835 O O . VAL A 1 111 ? -30.913 3.434 36.221 1.00 57.19 111 VAL A O 1
ATOM 838 N N . GLU A 1 112 ? -32.938 3.397 37.179 1.00 53.47 112 GLU A N 1
ATOM 839 C CA . GLU A 1 112 ? -32.552 4.166 38.355 1.00 53.47 112 GLU A CA 1
ATOM 840 C C . GLU A 1 112 ? -31.898 3.193 39.346 1.00 53.47 112 GLU A C 1
ATOM 842 O O . GLU A 1 112 ? -32.567 2.422 40.038 1.00 53.47 112 GLU A O 1
ATOM 847 N N . LEU A 1 113 ? -30.561 3.129 39.336 1.00 50.25 113 LEU A N 1
ATOM 848 C CA . LEU A 1 113 ? -29.830 2.385 40.359 1.00 50.25 113 LEU A CA 1
ATOM 849 C C . LEU A 1 113 ? -30.020 3.101 41.706 1.00 50.25 113 LEU A C 1
ATOM 851 O O . LEU A 1 113 ? -29.872 4.325 41.752 1.00 50.25 113 LEU A O 1
ATOM 855 N N . PRO A 1 114 ? -30.268 2.371 42.813 1.00 45.06 114 PRO A N 1
ATOM 856 C CA . PRO A 1 114 ? -30.160 2.941 44.148 1.00 45.06 114 PRO A CA 1
ATOM 857 C C . PRO A 1 114 ? -28.802 3.629 44.270 1.00 45.06 114 PRO A C 1
ATOM 859 O O . PRO A 1 114 ? -27.778 3.011 43.965 1.00 45.06 114 PRO A O 1
ATOM 862 N N . ALA A 1 115 ? -28.797 4.903 44.672 1.00 52.59 115 ALA A N 1
ATOM 863 C CA . ALA A 1 115 ? -27.564 5.640 44.898 1.00 52.59 115 ALA A CA 1
ATOM 864 C C . ALA A 1 115 ? -26.668 4.796 45.820 1.00 52.59 115 ALA A C 1
ATOM 866 O O . ALA A 1 115 ? -27.088 4.480 46.939 1.00 52.59 115 ALA A O 1
ATOM 867 N N . PRO A 1 116 ? -25.473 4.371 45.367 1.00 47.97 116 PRO A N 1
ATOM 868 C CA . PRO A 1 116 ? -24.589 3.626 46.235 1.00 47.97 116 PRO A CA 1
ATOM 869 C C . PRO A 1 116 ? -24.234 4.557 47.391 1.00 47.97 116 PRO A C 1
ATOM 871 O O . PRO A 1 116 ? -23.789 5.687 47.172 1.00 47.97 116 PRO A O 1
ATOM 874 N N . ALA A 1 117 ? -24.447 4.085 48.621 1.00 58.62 117 ALA A N 1
ATOM 875 C CA . ALA A 1 117 ? -23.830 4.697 49.787 1.00 58.62 117 ALA A CA 1
ATOM 876 C C . ALA A 1 117 ? -22.339 4.921 49.470 1.00 58.62 117 ALA A C 1
ATOM 878 O O . ALA A 1 117 ? -21.764 4.090 48.758 1.00 58.62 117 ALA A O 1
ATOM 879 N N . PRO A 1 118 ? -21.720 6.022 49.933 1.00 46.41 118 PRO A N 1
ATOM 880 C CA . PRO A 1 118 ? -20.346 6.368 49.593 1.00 46.41 118 PRO A CA 1
ATOM 881 C C . PRO A 1 118 ? -19.378 5.359 50.225 1.00 46.41 118 PRO A C 1
ATOM 883 O O . PRO A 1 118 ? -18.743 5.618 51.241 1.00 46.41 118 PRO A O 1
ATOM 886 N N . ALA A 1 119 ? -19.275 4.181 49.624 1.00 62.50 119 ALA A N 1
ATOM 887 C CA . ALA A 1 119 ? -18.109 3.340 49.725 1.00 62.50 119 ALA A CA 1
ATOM 888 C C . ALA A 1 119 ? -17.036 3.982 48.835 1.00 62.50 119 ALA A C 1
ATOM 890 O O . ALA A 1 119 ? -17.370 4.488 47.754 1.00 62.50 119 ALA A O 1
ATOM 891 N N . PRO A 1 120 ? -15.764 3.995 49.263 1.00 48.97 120 PRO A N 1
ATOM 892 C CA . PRO A 1 120 ? -14.671 4.454 48.424 1.00 48.97 120 PRO A CA 1
ATOM 893 C C . PRO A 1 120 ? -14.766 3.748 47.072 1.00 48.97 120 PRO A C 1
ATOM 895 O O . PRO A 1 120 ? -14.685 2.523 46.995 1.00 48.97 120 PRO A O 1
ATOM 898 N N . ARG A 1 121 ? -14.996 4.514 46.001 1.00 56.06 121 ARG A N 1
ATOM 899 C CA . ARG A 1 121 ? -14.814 4.009 44.644 1.00 56.06 121 ARG A CA 1
ATOM 900 C C . ARG A 1 121 ? -13.324 3.754 44.492 1.00 56.06 121 ARG A C 1
ATOM 902 O O . ARG A 1 121 ? -12.580 4.655 44.113 1.00 56.06 121 ARG A O 1
ATOM 909 N N . GLU A 1 122 ? -12.893 2.533 44.782 1.00 53.47 122 GLU A N 1
ATOM 910 C CA . GLU A 1 122 ? -11.720 1.997 44.116 1.00 53.47 122 GLU A CA 1
ATOM 911 C C . GLU A 1 122 ? -12.070 1.957 42.636 1.00 53.47 122 GLU A C 1
ATOM 913 O O . GLU A 1 122 ? -12.778 1.080 42.139 1.00 53.47 122 GLU A O 1
ATOM 918 N N . VAL A 1 123 ? -11.620 2.994 41.938 1.00 56.03 123 VAL A N 1
ATOM 919 C CA . VAL A 1 123 ? -11.423 2.944 40.503 1.00 56.03 123 VAL A CA 1
ATOM 920 C C . VAL A 1 123 ? -10.441 1.798 40.293 1.00 56.03 123 VAL A C 1
ATOM 922 O O . VAL A 1 123 ? -9.230 1.989 40.379 1.00 56.03 123 VAL A O 1
ATOM 925 N N . GLN A 1 124 ? -10.952 0.590 40.052 1.00 54.44 124 GLN A N 1
ATOM 926 C CA . GLN A 1 124 ? -10.166 -0.432 39.385 1.00 54.44 124 GLN A CA 1
ATOM 927 C C . GLN A 1 124 ? -9.972 0.068 37.960 1.00 54.44 124 GLN A C 1
ATOM 929 O O . GLN A 1 124 ? -10.717 -0.253 37.038 1.00 54.44 124 GLN A O 1
ATOM 934 N N . VAL A 1 125 ? -8.973 0.937 37.811 1.00 53.62 125 VAL A N 1
ATOM 935 C CA . VAL A 1 125 ? -8.255 1.078 36.560 1.00 53.62 125 VAL A CA 1
ATOM 936 C C . VAL A 1 125 ? -7.830 -0.337 36.210 1.00 53.62 125 VAL A C 1
ATOM 938 O O . VAL A 1 125 ? -7.013 -0.937 36.909 1.00 53.62 125 VAL A O 1
ATOM 941 N N . ALA A 1 126 ? -8.427 -0.908 35.166 1.00 49.44 126 ALA A N 1
ATOM 942 C CA . ALA A 1 126 ? -7.794 -2.023 34.498 1.00 49.44 126 ALA A CA 1
ATOM 943 C C . ALA A 1 126 ? -6.414 -1.497 34.095 1.00 49.44 126 ALA A C 1
ATOM 945 O O . ALA A 1 126 ? -6.293 -0.662 33.196 1.00 49.44 126 ALA A O 1
ATOM 946 N N . SER A 1 127 ? -5.391 -1.882 34.859 1.00 47.59 127 SER A N 1
ATOM 947 C CA . SER A 1 127 ? -4.011 -1.628 34.495 1.00 47.59 127 SER A CA 1
ATOM 948 C C . SER A 1 127 ? -3.817 -2.394 33.202 1.00 47.59 127 SER A C 1
ATOM 950 O O . SER A 1 127 ? -3.689 -3.618 33.201 1.00 47.59 127 SER A O 1
ATOM 952 N N . LEU A 1 128 ? -3.905 -1.679 32.083 1.00 51.91 128 LEU A N 1
ATOM 953 C CA . LEU A 1 128 ? -3.400 -2.179 30.828 1.00 51.91 128 LEU A CA 1
ATOM 954 C C . LEU A 1 128 ? -1.906 -2.326 31.066 1.00 51.91 128 LEU A C 1
ATOM 956 O O . LEU A 1 128 ? -1.166 -1.341 31.033 1.00 51.91 128 LEU A O 1
ATOM 960 N N . GLU A 1 129 ? -1.484 -3.557 31.353 1.00 54.06 129 GLU A N 1
ATOM 961 C CA . GLU A 1 129 ? -0.114 -3.972 31.120 1.00 54.06 129 GLU A CA 1
ATOM 962 C C . GLU A 1 129 ? 0.238 -3.433 29.741 1.00 54.06 129 GLU A C 1
ATOM 964 O O . GLU A 1 129 ? -0.426 -3.751 28.752 1.00 54.06 129 GLU A O 1
ATOM 969 N N . GLN A 1 130 ? 1.146 -2.458 29.741 1.00 52.03 130 GLN A N 1
ATOM 970 C CA . GLN A 1 130 ? 1.419 -1.585 28.618 1.00 52.03 130 GLN A CA 1
ATOM 971 C C . GLN A 1 130 ? 1.654 -2.467 27.399 1.00 52.03 130 GLN A C 1
ATOM 973 O O . GLN A 1 130 ? 2.702 -3.104 27.295 1.00 52.03 130 GLN A O 1
ATOM 978 N N . ALA A 1 131 ? 0.646 -2.558 26.522 1.00 57.47 131 ALA A N 1
ATOM 979 C CA . ALA A 1 131 ? 0.699 -3.453 25.383 1.00 57.47 131 ALA A CA 1
ATOM 980 C C . ALA A 1 131 ? 1.971 -3.110 24.618 1.00 57.47 131 ALA A C 1
ATOM 982 O O . ALA A 1 131 ? 2.155 -1.968 24.182 1.00 57.47 131 ALA A O 1
ATOM 983 N N . ALA A 1 132 ? 2.879 -4.088 24.573 1.00 59.44 132 ALA A N 1
ATOM 984 C CA . ALA A 1 132 ? 4.214 -3.931 24.039 1.00 59.44 132 ALA A CA 1
ATOM 985 C C . ALA A 1 132 ? 4.136 -3.176 22.713 1.00 59.44 132 ALA A C 1
ATOM 987 O O . ALA A 1 132 ? 3.355 -3.549 21.834 1.00 59.44 132 ALA A O 1
ATOM 988 N N . LYS A 1 133 ? 4.927 -2.097 22.613 1.00 57.16 133 LYS A N 1
ATOM 989 C CA . LYS A 1 133 ? 5.072 -1.246 21.426 1.00 57.16 133 LYS A CA 1
ATOM 990 C C . LYS A 1 133 ? 4.935 -2.131 20.183 1.00 57.16 133 LYS A C 1
ATOM 992 O O . LYS A 1 133 ? 5.755 -3.046 20.049 1.00 57.16 133 LYS A O 1
ATOM 997 N N . PRO A 1 134 ? 3.899 -1.940 19.340 1.00 57.75 134 PRO A N 1
ATOM 998 C CA . PRO A 1 134 ? 3.607 -2.871 18.264 1.00 57.75 134 PRO A CA 1
ATOM 999 C C . PRO A 1 134 ? 4.876 -3.020 17.442 1.00 57.75 134 PRO A C 1
ATOM 1001 O O . PRO A 1 134 ? 5.417 -2.036 16.929 1.00 57.75 134 PRO A O 1
ATOM 1004 N N . ARG A 1 135 ? 5.409 -4.244 17.411 1.00 60.38 135 ARG A N 1
ATOM 1005 C CA . ARG A 1 135 ? 6.560 -4.571 16.586 1.00 60.38 135 ARG A CA 1
ATOM 1006 C C . ARG A 1 135 ? 6.059 -4.408 15.160 1.00 60.38 135 ARG A C 1
ATOM 1008 O O . ARG A 1 135 ? 5.319 -5.258 14.671 1.00 60.38 135 ARG A O 1
ATOM 1015 N N . LEU A 1 136 ? 6.373 -3.256 14.563 1.00 64.38 136 LEU A N 1
ATOM 1016 C CA . LEU A 1 136 ? 6.124 -2.986 13.154 1.00 64.38 136 LEU A CA 1
ATOM 1017 C C . LEU A 1 136 ? 6.581 -4.234 12.392 1.00 64.38 136 LEU A C 1
ATOM 1019 O O . LEU A 1 136 ? 7.666 -4.743 12.705 1.00 64.38 136 LEU A O 1
ATOM 1023 N N . PRO A 1 137 ? 5.760 -4.780 11.477 1.00 63.59 137 PRO A N 1
ATOM 1024 C CA . PRO A 1 137 ? 6.206 -5.892 10.659 1.00 63.59 137 PRO A CA 1
ATOM 1025 C C . PRO A 1 137 ? 7.530 -5.462 10.041 1.00 63.59 137 PRO A C 1
ATOM 1027 O O . PRO A 1 137 ? 7.610 -4.385 9.450 1.00 63.59 137 PRO A O 1
ATOM 1030 N N . VAL A 1 138 ? 8.578 -6.258 10.265 1.00 64.81 138 VAL A N 1
ATOM 1031 C CA . VAL A 1 138 ? 9.854 -6.058 9.585 1.00 64.81 138 VAL A CA 1
ATOM 1032 C C . VAL A 1 138 ? 9.497 -6.102 8.112 1.00 64.81 138 VAL A C 1
ATOM 1034 O O . VAL A 1 138 ? 9.115 -7.158 7.602 1.00 64.81 138 VAL A O 1
ATOM 1037 N N . LEU A 1 139 ? 9.505 -4.931 7.472 1.00 64.19 139 LEU A N 1
ATOM 1038 C CA . LEU A 1 139 ? 9.344 -4.817 6.039 1.00 64.19 139 LEU A CA 1
ATOM 1039 C C . LEU A 1 139 ? 10.474 -5.684 5.498 1.00 64.19 139 LEU A C 1
ATOM 1041 O O . LEU A 1 139 ? 11.643 -5.356 5.688 1.00 64.19 139 LEU A O 1
ATOM 1045 N N . ARG A 1 140 ? 10.142 -6.866 4.973 1.00 60.06 140 ARG A N 1
ATOM 1046 C CA . ARG A 1 140 ? 11.133 -7.706 4.313 1.00 60.06 140 ARG A CA 1
ATOM 1047 C C . ARG A 1 140 ? 11.593 -6.865 3.137 1.00 60.06 140 ARG A C 1
ATOM 1049 O O . ARG A 1 140 ? 10.848 -6.752 2.166 1.00 60.06 140 ARG A O 1
ATOM 1056 N N . GLU A 1 141 ? 12.749 -6.219 3.284 1.00 61.19 141 GLU A N 1
ATOM 1057 C CA . GLU A 1 141 ? 13.386 -5.499 2.194 1.00 61.19 141 GLU A CA 1
ATOM 1058 C C . GLU A 1 141 ? 13.437 -6.477 1.032 1.00 61.19 141 GLU A C 1
ATOM 1060 O O . GLU A 1 141 ? 13.996 -7.577 1.114 1.00 61.19 141 GLU A O 1
ATOM 1065 N N . ARG A 1 142 ? 12.692 -6.129 -0.014 1.00 64.06 142 ARG A N 1
ATOM 1066 C CA . ARG A 1 142 ? 12.757 -6.855 -1.265 1.00 64.06 142 ARG A CA 1
ATOM 1067 C C . ARG A 1 142 ? 14.199 -6.664 -1.725 1.00 64.06 142 ARG A C 1
ATOM 1069 O O . ARG A 1 142 ? 14.632 -5.521 -1.736 1.00 64.06 142 ARG A O 1
ATOM 1076 N N . PRO A 1 143 ? 14.948 -7.728 -2.050 1.00 63.91 143 PRO A N 1
ATOM 1077 C CA . PRO A 1 143 ? 16.305 -7.555 -2.536 1.00 63.91 143 PRO A CA 1
ATOM 1078 C C . PRO A 1 143 ? 16.235 -6.683 -3.786 1.00 63.91 143 PRO A C 1
ATOM 1080 O O . PRO A 1 143 ? 15.702 -7.108 -4.820 1.00 63.91 143 PRO A O 1
ATOM 1083 N N . ASP A 1 144 ? 16.708 -5.448 -3.650 1.00 64.75 144 ASP A N 1
ATOM 1084 C CA . ASP A 1 144 ? 16.814 -4.497 -4.739 1.00 64.75 144 ASP A CA 1
ATOM 1085 C C . ASP A 1 144 ? 17.796 -5.116 -5.727 1.00 64.75 144 ASP A C 1
ATOM 1087 O O . ASP A 1 144 ? 19.000 -5.109 -5.536 1.00 64.75 144 ASP A O 1
ATOM 1091 N N . THR A 1 145 ? 17.273 -5.763 -6.760 1.00 63.69 145 THR A N 1
ATOM 1092 C CA . THR A 1 145 ? 18.056 -6.452 -7.799 1.00 63.69 145 THR A CA 1
ATOM 1093 C C . THR A 1 145 ? 18.234 -5.544 -9.018 1.00 63.69 145 THR A C 1
ATOM 1095 O O . THR A 1 145 ? 18.370 -5.999 -10.149 1.00 63.69 145 THR A O 1
ATOM 1098 N N . GLY A 1 146 ? 18.171 -4.228 -8.791 1.00 67.75 146 GLY A N 1
ATOM 1099 C CA . GLY A 1 146 ? 18.301 -3.202 -9.818 1.00 67.75 146 GLY A CA 1
ATOM 1100 C C . GLY A 1 146 ? 19.739 -2.719 -10.005 1.00 67.75 146 GLY A C 1
ATOM 1101 O O . GLY A 1 146 ? 20.577 -2.846 -9.113 1.00 67.75 146 GLY A O 1
ATOM 1102 N N . LEU A 1 147 ? 19.972 -2.070 -11.149 1.00 59.56 147 LEU A N 1
ATOM 1103 C CA . LEU A 1 147 ? 21.222 -1.415 -11.584 1.00 59.56 147 LEU A CA 1
ATOM 1104 C C . LEU A 1 147 ? 21.760 -0.313 -10.642 1.00 59.56 147 LEU A C 1
ATOM 1106 O O . LEU A 1 147 ? 22.791 0.279 -10.924 1.00 59.56 147 LEU A O 1
ATOM 1110 N N . PHE A 1 148 ? 21.079 -0.034 -9.530 1.00 67.19 148 PHE A N 1
ATOM 1111 C CA . PHE A 1 148 ? 21.491 0.931 -8.502 1.00 67.19 148 PHE A CA 1
ATOM 1112 C C . PHE A 1 148 ? 21.305 0.376 -7.087 1.00 67.19 148 PHE A C 1
ATOM 1114 O O . PHE A 1 148 ? 21.121 1.123 -6.129 1.00 67.19 148 PHE A O 1
ATOM 1121 N N . SER A 1 149 ? 21.291 -0.949 -6.953 1.00 76.44 149 SER A N 1
ATOM 1122 C CA . SER A 1 149 ? 21.237 -1.588 -5.645 1.00 76.44 149 SER A CA 1
ATOM 1123 C C . SER A 1 149 ? 22.516 -1.334 -4.858 1.00 76.44 149 SER A C 1
ATOM 1125 O O . SER A 1 149 ? 23.601 -1.240 -5.433 1.00 76.44 149 SER A O 1
ATOM 1127 N N . ALA A 1 150 ? 22.399 -1.278 -3.531 1.00 77.12 150 ALA A N 1
ATOM 1128 C CA . ALA A 1 150 ? 23.554 -1.109 -2.652 1.00 77.12 150 ALA A CA 1
ATOM 1129 C C . ALA A 1 150 ? 24.624 -2.194 -2.886 1.00 77.12 150 ALA A C 1
ATOM 1131 O O . ALA A 1 150 ? 25.813 -1.899 -2.833 1.00 77.12 150 ALA A O 1
ATOM 1132 N N . SER A 1 151 ? 24.212 -3.425 -3.218 1.00 78.88 151 SER A N 1
ATOM 1133 C CA . SER A 1 151 ? 25.131 -4.512 -3.573 1.00 78.88 151 SER A CA 1
ATOM 1134 C C . SER A 1 151 ? 25.847 -4.285 -4.904 1.00 78.88 151 SER A C 1
ATOM 1136 O O . SER A 1 151 ? 27.038 -4.553 -4.993 1.00 78.88 151 SER A O 1
ATOM 1138 N N . PHE A 1 152 ? 25.153 -3.770 -5.922 1.00 82.06 152 PHE A N 1
ATOM 1139 C CA . PHE A 1 152 ? 25.751 -3.493 -7.231 1.00 82.06 152 PHE A CA 1
ATOM 1140 C C . PHE A 1 152 ? 26.715 -2.302 -7.179 1.00 82.06 152 PHE A C 1
ATOM 1142 O O . PHE A 1 152 ? 27.790 -2.346 -7.768 1.00 82.06 152 PHE A O 1
ATOM 1149 N N . VAL A 1 153 ? 26.366 -1.249 -6.432 1.00 84.00 153 VAL A N 1
ATOM 1150 C CA . VAL A 1 153 ? 27.258 -0.097 -6.224 1.00 84.00 153 VAL A CA 1
ATOM 1151 C C . VAL A 1 153 ? 28.516 -0.526 -5.465 1.00 84.00 153 VAL A C 1
ATOM 1153 O O . VAL A 1 153 ? 29.617 -0.180 -5.880 1.00 84.00 153 VAL A O 1
ATOM 1156 N N . ALA A 1 154 ? 28.371 -1.354 -4.425 1.00 85.12 154 ALA A N 1
ATOM 1157 C CA . ALA A 1 154 ? 29.514 -1.900 -3.695 1.00 85.12 154 ALA A CA 1
ATOM 1158 C C . ALA A 1 154 ? 30.420 -2.782 -4.576 1.00 85.12 154 ALA A C 1
ATOM 1160 O O . ALA A 1 154 ? 31.635 -2.777 -4.400 1.00 85.12 154 ALA A O 1
ATOM 1161 N N . GLU A 1 155 ? 29.849 -3.521 -5.531 1.00 85.62 155 GLU A N 1
ATOM 1162 C CA . GLU A 1 155 ? 30.609 -4.327 -6.492 1.00 85.62 155 GLU A CA 1
ATOM 1163 C C . GLU A 1 155 ? 31.421 -3.453 -7.464 1.00 85.62 155 GLU A C 1
ATOM 1165 O O . GLU A 1 155 ? 32.587 -3.749 -7.727 1.00 85.62 155 GLU A O 1
ATOM 1170 N N . ILE A 1 156 ? 30.847 -2.342 -7.941 1.00 86.31 156 ILE A N 1
ATOM 1171 C CA . ILE A 1 156 ? 31.557 -1.372 -8.791 1.00 86.31 156 ILE A CA 1
ATOM 1172 C C . ILE A 1 156 ? 32.681 -0.675 -8.019 1.00 86.31 156 ILE A C 1
ATOM 1174 O O . ILE A 1 156 ? 33.793 -0.569 -8.538 1.00 86.31 156 ILE A O 1
ATOM 1178 N N . ASP A 1 157 ? 32.416 -0.219 -6.794 1.00 90.88 157 ASP A N 1
ATOM 1179 C CA . ASP A 1 157 ? 33.428 0.454 -5.973 1.00 90.88 157 ASP A CA 1
ATOM 1180 C C . ASP A 1 157 ? 34.593 -0.494 -5.644 1.00 90.88 157 ASP A C 1
ATOM 1182 O O . ASP A 1 157 ? 35.758 -0.113 -5.766 1.00 90.88 157 ASP A O 1
ATOM 1186 N N . ALA A 1 158 ? 34.301 -1.763 -5.336 1.00 88.25 158 ALA A N 1
ATOM 1187 C CA . ALA A 1 158 ? 35.328 -2.779 -5.114 1.00 88.25 158 ALA A CA 1
ATOM 1188 C C . ALA A 1 158 ? 36.179 -3.044 -6.370 1.00 88.25 158 ALA A C 1
ATOM 1190 O O . ALA A 1 158 ? 37.399 -3.188 -6.267 1.00 88.25 158 ALA A O 1
ATOM 1191 N N . ALA A 1 159 ? 35.562 -3.075 -7.556 1.00 87.62 159 ALA A N 1
ATOM 1192 C CA . ALA A 1 159 ? 36.284 -3.223 -8.819 1.00 87.62 159 ALA A CA 1
ATOM 1193 C C . ALA A 1 159 ? 37.175 -2.003 -9.124 1.00 87.62 159 ALA A C 1
ATOM 1195 O O . ALA A 1 159 ? 38.307 -2.162 -9.586 1.00 87.62 159 ALA A O 1
ATOM 1196 N N . ALA A 1 160 ? 36.702 -0.792 -8.818 1.00 86.81 160 ALA A N 1
ATOM 1197 C CA . ALA A 1 160 ? 37.471 0.438 -8.999 1.00 86.81 160 ALA A CA 1
ATOM 1198 C C . ALA A 1 160 ? 38.680 0.521 -8.048 1.00 86.81 160 ALA A C 1
ATOM 1200 O O . ALA A 1 160 ? 39.746 1.013 -8.433 1.00 86.81 160 ALA A O 1
ATOM 1201 N N . ASP A 1 161 ? 38.544 0.029 -6.816 1.00 88.62 161 ASP A N 1
ATOM 1202 C CA . ASP A 1 161 ? 39.640 0.003 -5.845 1.00 88.62 161 ASP A CA 1
ATOM 1203 C C . ASP A 1 161 ? 40.712 -1.045 -6.191 1.00 88.62 161 ASP A C 1
ATOM 1205 O O . ASP A 1 161 ? 41.907 -0.768 -6.029 1.00 88.62 161 ASP A O 1
ATOM 1209 N N . ASP A 1 162 ? 40.328 -2.199 -6.746 1.00 86.38 162 ASP A N 1
ATOM 1210 C CA . ASP A 1 162 ? 41.284 -3.194 -7.258 1.00 86.38 162 ASP A CA 1
ATOM 1211 C C . ASP A 1 162 ? 42.082 -2.646 -8.456 1.00 86.38 162 ASP A C 1
ATOM 1213 O O . ASP A 1 162 ? 43.313 -2.769 -8.514 1.00 86.38 162 ASP A O 1
ATOM 1217 N N . GLU A 1 163 ? 41.417 -1.922 -9.363 1.00 82.88 163 GLU A N 1
ATOM 1218 C CA . GLU A 1 163 ? 42.080 -1.256 -10.487 1.00 82.88 163 GLU A CA 1
ATOM 1219 C C . GLU A 1 163 ? 43.094 -0.207 -9.994 1.00 82.88 163 GLU A C 1
ATOM 1221 O O . GLU A 1 163 ? 44.254 -0.204 -10.424 1.00 82.88 163 GLU A O 1
ATOM 1226 N N . ARG A 1 164 ? 42.727 0.621 -9.008 1.00 78.12 164 ARG A N 1
ATOM 1227 C CA . ARG A 1 164 ? 43.640 1.600 -8.386 1.00 78.12 164 ARG A CA 1
ATOM 1228 C C . ARG A 1 164 ? 44.834 0.938 -7.695 1.00 78.12 164 ARG A C 1
ATOM 1230 O O . ARG A 1 164 ? 45.966 1.426 -7.809 1.00 78.12 164 ARG A O 1
ATOM 1237 N N . ALA A 1 165 ? 44.614 -0.180 -7.007 1.00 79.19 165 ALA A N 1
ATOM 1238 C CA . ALA A 1 165 ? 45.679 -0.943 -6.362 1.00 79.19 165 ALA A CA 1
ATOM 1239 C C . ALA A 1 165 ? 46.645 -1.558 -7.391 1.00 79.19 165 ALA A C 1
ATOM 1241 O O . ALA A 1 165 ? 47.863 -1.570 -7.172 1.00 79.19 165 ALA A O 1
ATOM 1242 N N . SER A 1 166 ? 46.126 -2.012 -8.536 1.00 76.81 166 SER A N 1
ATOM 1243 C CA . SER A 1 166 ? 46.930 -2.567 -9.628 1.00 76.81 166 SER A CA 1
ATOM 1244 C C . SER A 1 166 ? 47.829 -1.510 -10.287 1.00 76.81 166 SER A C 1
ATOM 1246 O O . SER A 1 166 ? 49.028 -1.744 -10.458 1.00 76.81 166 SER A O 1
ATOM 1248 N N . LEU A 1 167 ? 47.302 -0.307 -10.540 1.00 74.56 167 LEU A N 1
ATOM 1249 C CA . LEU A 1 167 ? 48.052 0.813 -11.122 1.00 74.56 167 LEU A CA 1
ATOM 1250 C C . LEU A 1 167 ? 49.154 1.316 -10.182 1.00 74.56 167 LEU A C 1
ATOM 1252 O O . LEU A 1 167 ? 50.269 1.610 -10.617 1.00 74.56 167 LEU A O 1
ATOM 1256 N N . THR A 1 168 ? 48.881 1.330 -8.876 1.00 73.31 168 THR A N 1
ATOM 1257 C CA . THR A 1 168 ? 49.875 1.708 -7.860 1.00 73.31 168 THR A CA 1
ATOM 1258 C C . THR A 1 168 ? 51.027 0.698 -7.802 1.00 73.31 168 THR A C 1
ATOM 1260 O O . THR A 1 168 ? 52.187 1.080 -7.656 1.00 73.31 168 THR A O 1
ATOM 1263 N N . ARG A 1 169 ? 50.740 -0.597 -7.990 1.00 64.69 169 ARG A N 1
ATOM 1264 C CA . ARG A 1 169 ? 51.753 -1.667 -8.004 1.00 64.69 169 ARG A CA 1
ATOM 1265 C C . ARG A 1 169 ? 52.615 -1.656 -9.275 1.00 64.69 169 ARG A C 1
ATOM 1267 O O . ARG A 1 169 ? 53.778 -2.046 -9.214 1.00 64.69 169 ARG A O 1
ATOM 1274 N N . VAL A 1 170 ? 52.070 -1.193 -10.402 1.00 64.12 170 VAL A N 1
ATOM 1275 C CA . VAL A 1 170 ? 52.804 -1.009 -11.670 1.00 64.12 170 VAL A CA 1
ATOM 1276 C C . VAL A 1 170 ? 53.726 0.217 -11.623 1.00 64.12 170 VAL A C 1
ATOM 1278 O O . VAL A 1 170 ? 54.801 0.180 -12.207 1.00 64.12 170 VAL A O 1
ATOM 1281 N N . SER A 1 171 ? 53.362 1.267 -10.881 1.00 58.19 171 SER A N 1
ATOM 1282 C CA . SER A 1 171 ? 54.160 2.499 -10.739 1.00 58.19 171 SER A CA 1
ATOM 1283 C C . SER A 1 171 ? 55.390 2.378 -9.817 1.00 58.19 171 SER A C 1
ATOM 1285 O O . SER A 1 171 ? 56.182 3.316 -9.746 1.00 58.19 171 SER A O 1
ATOM 1287 N N . LEU A 1 172 ? 55.542 1.274 -9.080 1.00 56.34 172 LEU A N 1
ATOM 1288 C CA . LEU A 1 172 ? 56.644 1.032 -8.131 1.00 56.34 172 LEU A CA 1
ATOM 1289 C C . LEU A 1 172 ? 57.692 0.031 -8.653 1.00 56.34 172 LEU A C 1
ATOM 1291 O O . LEU A 1 172 ? 58.502 -0.476 -7.875 1.00 56.34 172 LEU A O 1
ATOM 1295 N N . ARG A 1 173 ? 57.680 -0.258 -9.957 1.00 45.75 173 ARG A N 1
ATOM 1296 C CA . ARG A 1 173 ? 58.623 -1.151 -10.635 1.00 45.75 173 ARG A CA 1
ATOM 1297 C C . ARG A 1 173 ? 59.345 -0.411 -11.752 1.00 45.75 173 ARG A C 1
ATOM 1299 O O . ARG A 1 173 ? 60.536 -0.727 -11.950 1.00 45.75 173 ARG A O 1
#